Protein AF-A0A8X6FQ69-F1 (afdb_monomer_lite)

Sequence (176 aa):
MKDDTDVEAKILNVSFSVRKPDSRDPDDYYPPHYLQERVYLNRAILARLANVQVLPFDDNLCVREPCVNFEECLSVLKFGNASGFISSDTLLFRPIYPVNTFACRCPHGFTGMKHKYECDTEVNLCYSSPCGLNGTCMRKEGGYTCICREGFTGKPCTVKLRQFDFPRFYIVPYSN

pLDDT: mean 71.66, std 14.53, range [32.03, 90.88]

InterPro domains:
  IPR000742 EGF-like domain [PF00008] (126-155)
  IPR000742 EGF-like domain [PS00022] (146-157)
  IPR000742 EGF-like domain [PS01186] (146-157)
  IPR000742 EGF-like domain [PS50026] (122-158)
  IPR000742 EGF-like domain [SM00181] (61-120)
  IPR000742 EGF-like domain [SM00181] (125-158)
  IPR001881 EGF-like calcium-binding domain [SM00179] (122-158)

Organism: Trichonephila clavata (NCBI:txid2740835)

Radius of gyration: 26.99 Å; chains: 1; bounding box: 68×50×66 Å

Structure (mmCIF, N/CA/C/O backbone):
data_AF-A0A8X6FQ69-F1
#
_entry.id   AF-A0A8X6FQ69-F1
#
loop_
_atom_site.group_PDB
_atom_site.id
_atom_site.type_symbol
_atom_site.label_atom_id
_atom_site.label_alt_id
_atom_site.label_comp_id
_atom_site.label_asym_id
_atom_site.label_entity_id
_atom_site.label_seq_id
_atom_site.pdbx_PDB_ins_code
_atom_site.Cartn_x
_atom_site.Cartn_y
_atom_site.Cartn_z
_atom_site.occupancy
_atom_site.B_iso_or_equiv
_atom_site.auth_seq_id
_atom_site.auth_comp_id
_atom_site.auth_asym_id
_atom_site.auth_atom_id
_atom_site.pdbx_PDB_model_num
ATOM 1 N N . MET A 1 1 ? 23.455 -26.542 -20.005 1.00 35.62 1 MET A N 1
ATOM 2 C CA . MET A 1 1 ? 24.664 -26.649 -20.845 1.00 35.62 1 MET A CA 1
ATOM 3 C C . MET A 1 1 ? 24.254 -26.220 -22.240 1.00 35.62 1 MET A C 1
ATOM 5 O O . MET A 1 1 ? 23.269 -26.770 -22.722 1.00 35.62 1 MET A O 1
ATOM 9 N N . LYS A 1 2 ? 24.992 -25.249 -22.798 1.00 33.50 2 LYS A N 1
ATOM 10 C CA . LYS A 1 2 ? 24.713 -24.401 -23.974 1.00 33.50 2 LYS A CA 1
ATOM 11 C C . LYS A 1 2 ? 23.591 -23.373 -23.815 1.00 33.50 2 LYS A C 1
ATOM 13 O O . LYS A 1 2 ? 22.520 -23.720 -23.338 1.00 33.50 2 LYS A O 1
ATOM 18 N N . ASP A 1 3 ? 23.743 -22.135 -24.258 1.00 37.31 3 ASP A N 1
ATOM 19 C CA . ASP A 1 3 ? 24.923 -21.342 -24.640 1.00 37.31 3 ASP A CA 1
ATOM 20 C C . ASP A 1 3 ? 24.404 -19.914 -24.826 1.00 37.31 3 ASP A C 1
ATOM 22 O O . ASP A 1 3 ? 23.306 -19.748 -25.355 1.00 37.31 3 ASP A O 1
ATOM 26 N N . ASP A 1 4 ? 25.180 -18.938 -24.373 1.00 42.22 4 ASP A N 1
ATOM 27 C CA . ASP A 1 4 ? 25.348 -17.605 -24.948 1.00 42.22 4 ASP A CA 1
ATOM 28 C C . ASP A 1 4 ? 24.128 -16.874 -25.535 1.00 42.22 4 ASP A C 1
ATOM 30 O O . ASP A 1 4 ? 23.764 -17.043 -26.694 1.00 42.22 4 ASP A O 1
ATOM 34 N N . THR A 1 5 ? 23.636 -15.894 -24.778 1.00 40.16 5 THR A N 1
ATOM 35 C CA . THR A 1 5 ? 23.917 -14.494 -25.136 1.00 40.16 5 THR A CA 1
ATOM 36 C C . THR A 1 5 ? 23.956 -13.669 -23.860 1.00 40.16 5 THR A C 1
ATOM 38 O O . THR A 1 5 ? 22.920 -13.358 -23.271 1.00 40.16 5 THR A O 1
ATOM 41 N N . ASP A 1 6 ? 25.169 -13.323 -23.448 1.00 46.50 6 ASP A N 1
ATOM 42 C CA . ASP A 1 6 ? 25.424 -12.123 -22.670 1.00 46.50 6 ASP A CA 1
ATOM 43 C C . ASP A 1 6 ? 24.882 -10.932 -23.471 1.00 46.50 6 ASP A C 1
ATOM 45 O O . ASP A 1 6 ? 25.385 -10.583 -24.541 1.00 46.50 6 ASP A O 1
ATOM 49 N N . VAL A 1 7 ? 23.776 -10.368 -23.004 1.00 45.44 7 VAL A N 1
ATOM 50 C CA . VAL A 1 7 ? 23.397 -9.011 -23.361 1.00 45.44 7 VAL A CA 1
ATOM 51 C C . VAL A 1 7 ? 23.518 -8.263 -22.051 1.00 45.44 7 VAL A C 1
ATOM 53 O O . VAL A 1 7 ? 22.758 -8.543 -21.123 1.00 45.44 7 VAL A O 1
ATOM 56 N N . GLU A 1 8 ? 24.443 -7.307 -21.982 1.00 51.78 8 GLU A N 1
ATOM 57 C CA . GLU A 1 8 ? 24.481 -6.224 -20.994 1.00 51.78 8 GLU A CA 1
ATOM 58 C C . GLU A 1 8 ? 23.198 -5.370 -21.105 1.00 51.78 8 GLU A C 1
ATOM 60 O O . GLU A 1 8 ? 23.215 -4.167 -21.370 1.00 51.78 8 GLU A O 1
ATOM 65 N N . ALA A 1 9 ? 22.029 -5.992 -20.975 1.00 56.78 9 ALA A N 1
ATOM 66 C CA . ALA A 1 9 ? 20.753 -5.326 -21.015 1.00 56.78 9 ALA A CA 1
ATOM 67 C C . ALA A 1 9 ? 20.659 -4.521 -19.723 1.00 56.78 9 ALA A C 1
ATOM 69 O O . ALA A 1 9 ? 20.381 -5.046 -18.645 1.00 56.78 9 ALA A O 1
ATOM 70 N N . LYS A 1 10 ? 20.947 -3.224 -19.826 1.00 67.94 10 LYS A N 1
ATOM 71 C CA . LYS A 1 10 ? 20.813 -2.276 -18.726 1.00 67.94 10 LYS A CA 1
ATOM 72 C C . LYS A 1 10 ? 19.337 -2.204 -18.336 1.00 67.94 10 LYS A C 1
ATOM 74 O O . LYS A 1 10 ? 18.558 -1.491 -18.965 1.00 67.94 10 LYS A O 1
ATOM 79 N N . ILE A 1 11 ? 18.951 -2.975 -17.319 1.00 67.38 11 ILE A N 1
ATOM 80 C CA . ILE A 1 11 ? 17.586 -2.980 -16.791 1.00 67.38 11 ILE A CA 1
ATOM 81 C C . ILE A 1 11 ? 17.295 -1.581 -16.248 1.00 67.38 11 ILE A C 1
ATOM 83 O O . ILE A 1 11 ? 17.928 -1.119 -15.296 1.00 67.38 11 ILE A O 1
ATOM 87 N N . LEU A 1 12 ? 16.344 -0.894 -16.877 1.00 70.38 12 LEU A N 1
ATOM 88 C CA . LEU A 1 12 ? 15.900 0.428 -16.464 1.00 70.38 12 LEU A CA 1
ATOM 89 C C . LEU A 1 12 ? 14.613 0.291 -15.651 1.00 70.38 12 LEU A C 1
ATOM 91 O O . LEU A 1 12 ? 13.552 -0.008 -16.196 1.00 70.38 12 LEU A O 1
ATOM 95 N N . ASN A 1 13 ? 14.703 0.545 -14.348 1.00 69.19 13 ASN A N 1
ATOM 96 C CA . ASN A 1 13 ? 13.530 0.602 -13.485 1.00 69.19 13 ASN A CA 1
ATOM 97 C C . ASN A 1 13 ? 12.865 1.973 -13.618 1.00 69.19 13 ASN A C 1
ATOM 99 O O . ASN A 1 13 ? 13.473 2.997 -13.306 1.00 69.19 13 ASN A O 1
ATOM 103 N N . VAL A 1 14 ? 11.613 1.989 -14.069 1.00 70.75 14 VAL A N 1
ATOM 104 C CA . VAL A 1 14 ? 10.843 3.214 -14.306 1.00 70.75 14 VAL A CA 1
ATOM 105 C C . VAL A 1 14 ? 9.597 3.195 -13.427 1.00 70.75 14 VAL A C 1
ATOM 107 O O . VAL A 1 14 ? 8.890 2.194 -13.366 1.00 70.75 14 VAL A O 1
ATOM 110 N N . SER A 1 15 ? 9.323 4.312 -12.754 1.00 77.31 15 SER A N 1
ATOM 111 C CA . SER A 1 15 ? 8.065 4.558 -12.047 1.00 77.31 15 SER A CA 1
ATOM 112 C C . SER A 1 15 ? 7.323 5.676 -12.765 1.00 77.31 15 SER A C 1
ATOM 114 O O . SER A 1 15 ? 7.928 6.693 -13.105 1.00 77.31 15 SER A O 1
ATOM 116 N N . PHE A 1 16 ? 6.030 5.493 -13.015 1.00 78.69 16 PHE A N 1
ATOM 117 C CA . PHE A 1 16 ? 5.195 6.517 -13.626 1.00 78.69 16 PHE A CA 1
ATOM 118 C C . PHE A 1 16 ? 3.787 6.479 -13.031 1.00 78.69 16 PHE A C 1
ATOM 120 O O . PHE A 1 16 ? 3.267 5.426 -12.663 1.00 78.69 16 PHE A O 1
ATOM 127 N N . SER A 1 17 ? 3.173 7.653 -12.946 1.00 84.44 17 SER A N 1
ATOM 128 C CA . SER A 1 17 ? 1.781 7.854 -12.563 1.00 84.44 17 SER A CA 1
ATOM 129 C C . SER A 1 17 ? 1.072 8.598 -13.689 1.00 84.44 17 SER A C 1
ATOM 131 O O . SER A 1 17 ? 1.674 9.401 -14.402 1.00 84.44 17 SER A O 1
ATOM 133 N N . VAL A 1 18 ? -0.213 8.310 -13.887 1.00 90.06 18 VAL A N 1
ATOM 134 C CA . VAL A 1 18 ? -1.010 8.931 -14.951 1.00 90.06 18 VAL A CA 1
ATOM 135 C C . VAL A 1 18 ? -2.248 9.537 -14.322 1.00 90.06 18 VAL A C 1
ATOM 137 O O . VAL A 1 18 ? -3.026 8.829 -13.684 1.00 90.06 18 VAL A O 1
ATOM 140 N N . ARG A 1 19 ? -2.416 10.850 -14.478 1.00 90.56 19 ARG A N 1
ATOM 141 C CA . ARG A 1 19 ? -3.608 11.557 -14.007 1.00 90.56 19 ARG A CA 1
ATOM 142 C C . ARG A 1 19 ? -4.799 11.201 -14.889 1.00 90.56 19 ARG A C 1
ATOM 144 O O . ARG A 1 19 ? -4.647 11.094 -16.108 1.00 90.56 19 ARG A O 1
ATOM 151 N N . LYS A 1 20 ? -5.981 11.045 -14.297 1.00 90.88 20 LYS A N 1
ATOM 152 C CA . LYS A 1 20 ? -7.202 10.821 -15.072 1.00 90.88 20 LYS A CA 1
ATOM 153 C C . LYS A 1 20 ? -7.560 12.102 -15.836 1.00 90.88 20 LYS A C 1
ATOM 155 O O . LYS A 1 20 ? -7.673 13.155 -15.211 1.00 90.88 20 LYS A O 1
ATOM 160 N N . PRO A 1 21 ? -7.725 12.044 -17.169 1.00 86.56 21 PRO A N 1
ATOM 161 C CA . PRO A 1 21 ? -7.950 13.241 -17.979 1.00 86.56 21 PRO A CA 1
ATOM 162 C C . PRO A 1 21 ? -9.292 13.920 -17.674 1.00 86.56 21 PRO A C 1
ATOM 164 O O . PRO A 1 21 ? -9.383 15.139 -17.765 1.00 86.56 21 PRO A O 1
ATOM 167 N N . ASP A 1 22 ? -10.299 13.146 -17.262 1.00 88.00 22 ASP A N 1
ATOM 168 C CA . ASP A 1 22 ? -11.671 13.628 -17.054 1.00 88.00 22 ASP A CA 1
ATOM 169 C C . ASP A 1 22 ? -11.977 14.038 -15.602 1.00 88.00 22 ASP A C 1
ATOM 171 O O . ASP A 1 22 ? -13.115 14.393 -15.281 1.00 88.00 22 ASP A O 1
ATOM 175 N N . SER A 1 23 ? -10.990 13.981 -14.701 1.00 87.38 23 SER A N 1
ATOM 176 C CA . SER A 1 23 ? -11.216 14.310 -13.294 1.00 87.38 23 SER A CA 1
ATOM 177 C C . SER A 1 23 ? -11.076 15.803 -13.025 1.00 87.38 23 SER A C 1
ATOM 179 O O . SER A 1 23 ? -10.160 16.466 -13.512 1.00 87.38 23 SER A O 1
ATOM 181 N N . ARG A 1 24 ? -11.995 16.339 -12.213 1.00 86.94 24 ARG A N 1
ATOM 182 C CA . ARG A 1 24 ? -11.921 17.719 -11.702 1.00 86.94 24 ARG A CA 1
ATOM 183 C C . ARG A 1 24 ? -10.951 17.850 -10.528 1.00 86.94 24 ARG A C 1
ATOM 185 O O . ARG A 1 24 ? -10.611 18.970 -10.159 1.00 86.94 24 ARG A O 1
ATOM 192 N N . ASP A 1 25 ? -10.548 16.726 -9.945 1.00 88.94 25 ASP A N 1
ATOM 193 C CA . ASP A 1 25 ? -9.584 16.669 -8.858 1.00 88.94 25 ASP A CA 1
ATOM 194 C C . ASP A 1 25 ? -8.155 16.582 -9.439 1.00 88.94 25 ASP A C 1
ATOM 196 O O . ASP A 1 25 ? -7.850 15.641 -10.182 1.00 88.94 25 ASP A O 1
ATOM 200 N N . PRO A 1 26 ? -7.273 17.561 -9.153 1.00 81.62 26 PRO A N 1
ATOM 201 C CA . PRO A 1 26 ? -5.894 17.553 -9.637 1.00 81.62 26 PRO A CA 1
ATOM 202 C C . PRO A 1 26 ? -5.061 16.374 -9.110 1.00 81.62 26 PRO A C 1
ATOM 204 O O . PRO A 1 26 ? -4.049 16.048 -9.740 1.00 81.62 26 PRO A O 1
ATOM 207 N N . ASP A 1 27 ? -5.501 15.725 -8.027 1.00 85.38 27 ASP A N 1
ATOM 208 C CA . ASP A 1 27 ? -4.826 14.597 -7.383 1.00 85.38 27 ASP A CA 1
ATOM 209 C C . ASP A 1 27 ? -5.430 13.224 -7.745 1.00 85.38 27 ASP A C 1
ATOM 211 O O . ASP A 1 27 ? -5.064 12.198 -7.168 1.00 85.38 27 ASP A O 1
ATOM 215 N N . ASP A 1 28 ? -6.324 13.160 -8.737 1.00 90.06 28 ASP A N 1
ATOM 216 C CA . ASP A 1 28 ? -6.943 11.903 -9.167 1.00 90.06 28 ASP A CA 1
ATOM 217 C C . ASP A 1 28 ? -6.108 11.177 -10.239 1.00 90.06 28 ASP A C 1
ATOM 219 O O . ASP A 1 28 ? -6.140 11.486 -11.437 1.00 90.06 28 ASP A O 1
ATOM 223 N N . TYR A 1 29 ? -5.350 10.171 -9.800 1.00 89.50 29 TYR A N 1
ATOM 224 C CA . TYR A 1 29 ? -4.491 9.334 -10.641 1.00 89.50 29 TYR A CA 1
ATOM 225 C C . TYR A 1 29 ? -5.078 7.933 -10.861 1.00 89.50 29 TYR A C 1
ATOM 227 O O . TYR A 1 29 ? -5.834 7.397 -10.047 1.00 89.50 29 TYR A O 1
ATOM 235 N N . TYR A 1 30 ? -4.717 7.302 -11.982 1.00 86.25 30 TYR A N 1
ATOM 236 C CA . TYR A 1 30 ? -4.986 5.881 -12.183 1.00 86.25 30 TYR A CA 1
ATOM 237 C C . TYR A 1 30 ? -4.204 5.042 -11.170 1.00 86.25 30 TYR A C 1
ATOM 239 O O . TYR A 1 30 ? -3.037 5.339 -10.893 1.00 86.25 30 TYR A O 1
ATOM 247 N N . PRO A 1 31 ? -4.815 3.972 -10.639 1.00 80.94 31 PRO A N 1
ATOM 248 C CA . PRO A 1 31 ? -4.130 3.120 -9.691 1.00 80.94 31 PRO A CA 1
ATOM 249 C C . PRO A 1 31 ? -3.002 2.325 -10.382 1.00 80.94 31 PRO A C 1
ATOM 251 O O . PRO A 1 31 ? -3.109 2.020 -11.575 1.00 80.94 31 PRO A O 1
ATOM 254 N N . PRO A 1 32 ? -1.941 1.936 -9.649 1.00 77.75 32 PRO A N 1
ATOM 255 C CA . PRO A 1 32 ? -0.779 1.256 -10.228 1.00 77.75 32 PRO A CA 1
ATOM 256 C C . PRO A 1 32 ? -1.115 -0.021 -11.012 1.00 77.75 32 PRO A C 1
ATOM 258 O O . PRO A 1 32 ? -0.590 -0.204 -12.108 1.00 77.75 32 PRO A O 1
ATOM 261 N N . HIS A 1 33 ? -2.040 -0.851 -10.512 1.00 72.38 33 HIS A N 1
ATOM 262 C CA . HIS A 1 33 ? -2.455 -2.100 -11.170 1.00 72.38 33 HIS A CA 1
ATOM 263 C C . HIS A 1 33 ? -3.039 -1.857 -12.569 1.00 72.38 33 HIS A C 1
ATOM 265 O O . HIS A 1 33 ? -2.683 -2.534 -13.529 1.00 72.38 33 HIS A O 1
ATOM 271 N N . TYR A 1 34 ? -3.871 -0.822 -12.713 1.00 82.62 34 TYR A N 1
ATOM 272 C CA . TYR A 1 34 ? -4.477 -0.464 -13.993 1.00 82.62 34 TYR A CA 1
ATOM 273 C C . TYR A 1 34 ? -3.410 -0.065 -15.019 1.00 82.62 34 TYR A C 1
ATOM 275 O O . TYR A 1 34 ? -3.476 -0.436 -16.190 1.00 82.62 34 TYR A O 1
ATOM 283 N N . LEU A 1 35 ? -2.398 0.688 -14.583 1.00 85.69 35 LEU A N 1
ATOM 284 C CA . LEU A 1 35 ? -1.303 1.120 -15.448 1.00 85.69 35 LEU A CA 1
ATOM 285 C C . LEU A 1 35 ? -0.378 -0.039 -15.834 1.00 85.69 35 LEU A C 1
ATOM 287 O O . LEU A 1 35 ? 0.031 -0.119 -16.993 1.00 85.69 35 LEU A O 1
ATOM 291 N N . GLN A 1 36 ? -0.101 -0.956 -14.905 1.00 79.88 36 GLN A N 1
ATOM 292 C CA . GLN A 1 36 ? 0.666 -2.177 -15.170 1.00 79.88 36 GLN A CA 1
ATOM 293 C C . GLN A 1 36 ? -0.013 -3.043 -16.236 1.00 79.88 36 GLN A C 1
ATOM 295 O O . GLN A 1 36 ? 0.630 -3.407 -17.223 1.00 79.88 36 GLN A O 1
ATOM 300 N N . GLU A 1 37 ? -1.320 -3.294 -16.110 1.00 78.00 37 GLU A N 1
ATOM 301 C CA . GLU A 1 37 ? -2.094 -4.041 -17.109 1.00 78.00 37 GLU A CA 1
ATOM 302 C C . GLU A 1 37 ? -2.034 -3.375 -18.486 1.00 78.00 37 GLU A C 1
ATOM 304 O O . GLU A 1 37 ? -1.749 -4.026 -19.495 1.00 78.00 37 GLU A O 1
ATOM 309 N N . ARG A 1 38 ? -2.246 -2.054 -18.543 1.00 83.75 38 ARG A N 1
ATOM 310 C CA . ARG A 1 38 ? -2.188 -1.292 -19.798 1.00 83.75 38 ARG A CA 1
ATOM 311 C C . ARG A 1 38 ? -0.808 -1.365 -20.451 1.00 83.75 38 ARG A C 1
ATOM 313 O O . ARG A 1 38 ? -0.740 -1.524 -21.671 1.00 83.75 38 ARG A O 1
ATOM 320 N N . VAL A 1 39 ? 0.275 -1.279 -19.681 1.00 84.94 39 VAL A N 1
ATOM 321 C CA . VAL A 1 39 ? 1.643 -1.413 -20.208 1.00 84.94 39 VAL A CA 1
ATOM 322 C C . VAL A 1 39 ? 1.918 -2.836 -20.680 1.00 84.94 39 VAL A C 1
ATOM 324 O O . VAL A 1 39 ? 2.444 -3.020 -21.778 1.00 84.94 39 VAL A O 1
ATOM 327 N N . TYR A 1 40 ? 1.510 -3.847 -19.912 1.00 78.50 40 TYR A N 1
ATOM 328 C CA . TYR A 1 40 ? 1.727 -5.246 -20.273 1.00 78.50 40 TYR A CA 1
ATOM 329 C C . TYR A 1 40 ? 0.982 -5.645 -21.550 1.00 78.50 40 TYR A C 1
ATOM 331 O O . TYR A 1 40 ? 1.557 -6.300 -22.422 1.00 78.50 40 TYR A O 1
ATOM 339 N N . LEU A 1 41 ? -0.282 -5.227 -21.684 1.00 81.31 41 LEU A N 1
ATOM 340 C CA . LEU A 1 41 ? -1.113 -5.500 -22.860 1.00 81.31 41 LEU A CA 1
ATOM 341 C C . LEU A 1 41 ? -0.546 -4.849 -24.126 1.00 81.31 41 LEU A C 1
ATOM 343 O O . LEU A 1 41 ? -0.636 -5.420 -25.209 1.00 81.31 41 LEU A O 1
ATOM 347 N N . ASN A 1 42 ? 0.086 -3.680 -23.992 1.00 85.44 42 ASN A N 1
ATOM 348 C CA . ASN A 1 42 ? 0.673 -2.943 -25.111 1.00 85.44 42 ASN A CA 1
ATOM 349 C C . ASN A 1 42 ? 2.182 -3.189 -25.285 1.00 85.44 42 ASN A C 1
ATOM 351 O O . ASN A 1 42 ? 2.827 -2.499 -26.078 1.00 85.44 42 ASN A O 1
ATOM 355 N N . ARG A 1 43 ? 2.765 -4.185 -24.602 1.00 82.56 43 ARG A N 1
ATOM 356 C CA . ARG A 1 43 ? 4.221 -4.418 -24.598 1.00 82.56 43 ARG A CA 1
ATOM 357 C C . ARG A 1 43 ? 4.839 -4.595 -25.984 1.00 82.56 43 ARG A C 1
ATOM 359 O O . ARG A 1 43 ? 5.955 -4.148 -26.209 1.00 82.56 43 ARG A O 1
ATOM 366 N N . ALA A 1 44 ? 4.114 -5.207 -26.922 1.00 80.25 44 ALA A N 1
ATOM 367 C CA . ALA A 1 44 ? 4.591 -5.399 -28.293 1.00 80.25 44 ALA A CA 1
ATOM 368 C C . ALA A 1 44 ? 4.696 -4.069 -29.058 1.00 80.25 44 ALA A C 1
ATOM 370 O O . ALA A 1 44 ? 5.634 -3.855 -29.824 1.00 80.25 44 ALA A O 1
ATOM 371 N N . ILE A 1 45 ? 3.753 -3.153 -28.819 1.00 88.81 45 ILE A N 1
ATOM 372 C CA . ILE A 1 45 ? 3.757 -1.810 -29.407 1.00 88.81 45 ILE A CA 1
ATOM 373 C C . ILE A 1 45 ? 4.889 -0.987 -28.790 1.00 88.81 45 ILE A C 1
ATOM 375 O O . ILE A 1 45 ? 5.654 -0.356 -29.515 1.00 88.81 45 ILE A O 1
ATOM 379 N N . LEU A 1 46 ? 5.040 -1.042 -27.465 1.00 84.50 46 LEU A N 1
ATOM 380 C CA . LEU A 1 46 ? 6.110 -0.347 -26.746 1.00 84.50 46 LEU A CA 1
ATOM 381 C C . LEU A 1 46 ? 7.499 -0.830 -27.179 1.00 84.50 46 LEU A C 1
ATOM 383 O O . LEU A 1 46 ? 8.377 -0.006 -27.429 1.00 84.50 46 LEU A O 1
ATOM 387 N N . ALA A 1 47 ? 7.670 -2.141 -27.367 1.00 84.12 47 ALA A N 1
ATOM 388 C CA . ALA A 1 47 ? 8.910 -2.707 -27.884 1.00 84.12 47 ALA A CA 1
ATOM 389 C C . ALA A 1 47 ? 9.247 -2.201 -29.285 1.00 84.12 47 ALA A C 1
ATOM 391 O O . ALA A 1 47 ? 10.398 -1.877 -29.567 1.00 84.12 47 ALA A O 1
ATOM 392 N N . ARG A 1 48 ? 8.231 -2.047 -30.137 1.00 89.06 48 ARG A N 1
ATOM 393 C CA . ARG A 1 48 ? 8.402 -1.521 -31.491 1.00 89.06 48 ARG A CA 1
ATOM 394 C C . ARG A 1 48 ? 8.715 -0.022 -31.524 1.00 89.06 48 ARG A C 1
ATOM 396 O O . ARG A 1 48 ? 9.484 0.401 -32.378 1.00 89.06 48 ARG A O 1
ATOM 403 N N . LEU A 1 49 ? 8.096 0.778 -30.656 1.00 89.69 49 LEU A N 1
ATOM 404 C CA . LEU A 1 49 ? 8.209 2.242 -30.697 1.00 89.69 49 LEU A CA 1
ATOM 405 C C . LEU A 1 49 ? 9.427 2.784 -29.948 1.00 89.69 49 LEU A C 1
ATOM 407 O O . LEU A 1 49 ? 10.000 3.781 -30.374 1.00 89.69 49 LEU A O 1
ATOM 411 N N . ALA A 1 50 ? 9.804 2.155 -28.836 1.00 81.69 50 ALA A N 1
ATOM 412 C CA . ALA A 1 50 ? 10.851 2.657 -27.949 1.00 81.69 50 ALA A CA 1
ATOM 413 C C . ALA A 1 50 ? 12.094 1.755 -27.898 1.00 81.69 50 ALA A C 1
ATOM 415 O O . ALA A 1 50 ? 13.027 2.066 -27.166 1.00 81.69 50 ALA A O 1
ATOM 416 N N . ASN A 1 51 ? 12.124 0.661 -28.671 1.00 84.19 51 ASN A N 1
ATOM 417 C CA . ASN A 1 51 ? 13.216 -0.318 -28.674 1.00 84.19 51 ASN A CA 1
ATOM 418 C C . ASN A 1 51 ? 13.542 -0.850 -27.261 1.00 84.19 51 ASN A C 1
ATOM 420 O O . ASN A 1 51 ? 14.703 -1.004 -26.888 1.00 84.19 51 ASN A O 1
ATOM 424 N N . VAL A 1 52 ? 12.501 -1.091 -26.455 1.00 80.00 52 VAL A N 1
ATOM 425 C CA . VAL A 1 52 ? 12.601 -1.601 -25.078 1.00 80.00 52 VAL A CA 1
ATOM 426 C C . VAL A 1 52 ? 11.880 -2.934 -24.937 1.00 80.00 52 VAL A C 1
ATOM 428 O O . VAL A 1 52 ? 10.783 -3.117 -25.452 1.00 80.00 52 VAL A O 1
ATOM 431 N N . GLN A 1 53 ? 12.443 -3.865 -24.177 1.00 82.38 53 GLN A N 1
ATOM 432 C CA . GLN A 1 53 ? 11.725 -5.079 -23.804 1.00 82.38 53 GLN A CA 1
ATOM 433 C C . GLN A 1 53 ? 11.025 -4.863 -22.462 1.00 82.38 53 GLN A C 1
ATOM 435 O O . GLN A 1 53 ? 11.674 -4.669 -21.438 1.00 82.38 53 GLN A O 1
ATOM 440 N N . VAL A 1 54 ? 9.691 -4.914 -22.459 1.00 76.88 54 VAL A N 1
ATOM 441 C CA . VAL A 1 54 ? 8.924 -4.944 -21.207 1.00 76.88 54 VAL A CA 1
ATOM 442 C C . VAL A 1 54 ? 9.011 -6.360 -20.648 1.00 76.88 54 VAL A C 1
ATOM 444 O O . VAL A 1 54 ? 8.439 -7.296 -21.213 1.00 76.88 54 VAL A O 1
ATOM 447 N N . LEU A 1 55 ? 9.762 -6.513 -19.563 1.00 75.19 55 LEU A N 1
ATOM 448 C CA . LEU A 1 55 ? 9.836 -7.761 -18.814 1.00 75.19 55 LEU A CA 1
ATOM 449 C C . LEU A 1 55 ? 8.500 -8.018 -18.095 1.00 75.19 55 LEU A C 1
ATOM 451 O O . LEU A 1 55 ? 7.786 -7.061 -17.779 1.00 75.19 55 LEU A O 1
ATOM 455 N N . PRO A 1 56 ? 8.123 -9.287 -17.863 1.00 64.12 56 PRO A N 1
ATOM 456 C CA . PRO A 1 56 ? 6.961 -9.596 -17.042 1.00 64.12 56 PRO A CA 1
ATOM 457 C C . PRO A 1 56 ? 7.109 -8.938 -15.668 1.00 64.12 56 PRO A C 1
ATOM 459 O O . PRO A 1 56 ? 8.186 -8.967 -15.071 1.00 64.12 56 PRO A O 1
ATOM 462 N N . PHE A 1 57 ? 6.024 -8.333 -15.190 1.00 64.12 57 PHE A N 1
ATOM 463 C CA . PHE A 1 57 ? 5.938 -7.871 -13.813 1.00 64.12 57 PHE A CA 1
ATOM 464 C C . PHE A 1 57 ? 6.032 -9.118 -12.932 1.00 64.12 57 PHE A C 1
ATOM 466 O O . PHE A 1 57 ? 5.187 -10.009 -13.021 1.00 64.12 57 PHE A O 1
ATOM 473 N N . ASP A 1 58 ? 7.125 -9.255 -12.183 1.00 59.16 58 ASP A N 1
ATOM 474 C CA . ASP A 1 58 ? 7.319 -10.393 -11.288 1.00 59.16 58 ASP A CA 1
ATOM 475 C C . ASP A 1 58 ? 6.437 -10.187 -10.046 1.00 59.16 58 ASP A C 1
ATOM 477 O O . ASP A 1 58 ? 6.883 -9.724 -8.997 1.00 59.16 58 ASP A O 1
ATOM 481 N N . ASP A 1 59 ? 5.141 -10.455 -10.213 1.00 54.41 59 ASP A N 1
ATOM 482 C CA . ASP A 1 59 ? 4.102 -10.316 -9.185 1.00 54.41 59 ASP A CA 1
ATOM 483 C C . ASP A 1 59 ? 4.033 -11.542 -8.251 1.00 54.41 59 ASP A C 1
ATOM 485 O O . ASP A 1 59 ? 3.172 -11.639 -7.376 1.00 54.41 59 ASP A O 1
ATOM 489 N N . ASN A 1 60 ? 4.961 -12.493 -8.384 1.00 56.47 60 ASN A N 1
ATOM 490 C CA . ASN A 1 60 ? 4.876 -13.801 -7.730 1.00 56.47 60 ASN A CA 1
ATOM 491 C C . ASN A 1 60 ? 5.390 -13.846 -6.283 1.00 56.47 60 ASN A C 1
ATOM 493 O O . ASN A 1 60 ? 5.637 -14.931 -5.751 1.00 56.47 60 ASN A O 1
ATOM 497 N N . LEU A 1 61 ? 5.520 -12.704 -5.610 1.00 60.00 61 LEU A N 1
ATOM 498 C CA . LEU A 1 61 ? 5.952 -12.689 -4.212 1.00 60.00 61 LEU A CA 1
ATOM 499 C C . LEU A 1 61 ? 4.851 -13.219 -3.270 1.00 60.00 61 LEU A C 1
ATOM 501 O O . LEU A 1 61 ? 5.102 -14.085 -2.435 1.00 60.00 61 LEU A O 1
ATOM 505 N N . CYS A 1 62 ? 3.596 -12.816 -3.494 1.00 62.94 62 CYS A N 1
ATOM 506 C CA . CYS A 1 62 ? 2.439 -13.252 -2.698 1.00 62.94 62 CYS A CA 1
ATOM 507 C C . CYS A 1 62 ? 2.004 -14.712 -2.934 1.00 62.94 62 CYS A C 1
ATOM 509 O O . CYS A 1 62 ? 1.150 -15.223 -2.215 1.00 62.94 62 CYS A O 1
ATOM 511 N N . VAL A 1 63 ? 2.580 -15.398 -3.928 1.00 58.50 63 VAL A N 1
ATOM 512 C CA . VAL A 1 63 ? 2.311 -16.822 -4.211 1.00 58.50 63 VAL A CA 1
ATOM 513 C C . VAL A 1 63 ? 3.163 -17.737 -3.318 1.00 58.50 63 VAL A C 1
ATOM 515 O O . VAL A 1 63 ? 2.819 -18.901 -3.124 1.00 58.50 63 VAL A O 1
ATOM 518 N N . ARG A 1 64 ? 4.272 -17.226 -2.759 1.00 56.84 64 ARG A N 1
ATOM 519 C CA . ARG A 1 64 ? 5.214 -18.006 -1.937 1.00 56.84 64 ARG A CA 1
ATOM 520 C C . ARG A 1 64 ? 5.160 -17.690 -0.441 1.00 56.84 64 ARG A C 1
ATOM 522 O O . ARG A 1 64 ? 5.463 -18.580 0.346 1.00 56.84 64 ARG A O 1
ATOM 529 N N . GLU A 1 65 ? 4.768 -16.479 -0.044 1.00 61.16 65 GLU A N 1
ATOM 530 C CA . GLU A 1 65 ? 4.796 -16.020 1.356 1.00 61.16 65 GLU A CA 1
ATOM 531 C C . GLU A 1 65 ? 3.406 -15.524 1.802 1.00 61.16 65 GLU A C 1
ATOM 533 O O . GLU A 1 65 ? 3.144 -14.319 1.825 1.00 61.16 65 GLU A O 1
ATOM 538 N N . PRO A 1 66 ? 2.466 -16.440 2.102 1.00 66.50 66 PRO A N 1
ATOM 539 C CA . PRO A 1 66 ? 1.119 -16.060 2.502 1.00 66.50 66 PRO A CA 1
ATOM 540 C C . PRO A 1 66 ? 1.120 -15.441 3.905 1.00 66.50 66 PRO A C 1
ATOM 542 O O . PRO A 1 66 ? 1.760 -15.949 4.826 1.00 66.50 66 PRO A O 1
ATOM 545 N N . CYS A 1 67 ? 0.352 -14.365 4.075 1.00 69.50 67 CYS A N 1
ATOM 546 C CA . CYS A 1 67 ? 0.011 -13.828 5.389 1.00 69.50 67 CYS A CA 1
ATOM 547 C C . CYS A 1 67 ? -0.756 -14.900 6.183 1.00 69.50 67 CYS A C 1
ATOM 549 O O . CYS A 1 67 ? -1.698 -15.511 5.666 1.00 69.50 67 CYS A O 1
ATOM 551 N N . VAL A 1 68 ? -0.354 -15.157 7.426 1.00 66.81 68 VAL A N 1
ATOM 552 C CA . VAL A 1 68 ? -0.985 -16.187 8.262 1.00 66.81 68 VAL A CA 1
ATOM 553 C C . VAL A 1 68 ? -2.219 -15.573 8.941 1.00 66.81 68 VAL A C 1
ATOM 555 O O . VAL A 1 68 ? -2.113 -14.505 9.533 1.00 66.81 68 VAL A O 1
ATOM 558 N N . ASN A 1 69 ? -3.373 -16.259 8.884 1.00 59.25 69 ASN A N 1
ATOM 559 C CA . ASN A 1 69 ? -4.676 -15.872 9.476 1.00 59.25 69 ASN A CA 1
ATOM 560 C C . ASN A 1 69 ? -5.527 -14.818 8.721 1.00 59.25 69 ASN A C 1
ATOM 562 O O . ASN A 1 69 ? -6.026 -13.874 9.322 1.00 59.25 69 ASN A O 1
ATOM 566 N N . PHE A 1 70 ? -5.819 -15.086 7.439 1.00 61.09 70 PHE A N 1
ATOM 567 C CA . PHE A 1 70 ? -6.836 -14.404 6.605 1.00 61.09 70 PHE A CA 1
ATOM 568 C C . PHE A 1 70 ? -6.531 -12.966 6.168 1.00 61.09 70 PHE A C 1
ATOM 570 O O . PHE A 1 70 ? -7.342 -12.063 6.379 1.00 61.09 70 PHE A O 1
ATOM 577 N N . GLU A 1 71 ? -5.429 -12.761 5.443 1.00 64.56 71 GLU A N 1
ATOM 578 C CA . GLU A 1 71 ? -5.138 -11.446 4.865 1.00 64.56 71 GLU A CA 1
ATOM 579 C C . GLU A 1 71 ? -4.735 -11.442 3.407 1.00 64.56 71 GLU A C 1
ATOM 581 O O . GLU A 1 71 ? -4.101 -12.351 2.875 1.00 64.56 71 GLU A O 1
ATOM 586 N N . GLU A 1 72 ? -5.106 -10.327 2.792 1.00 68.50 72 GLU A N 1
ATOM 587 C CA . GLU A 1 72 ? -4.726 -9.920 1.457 1.00 68.50 72 GLU A CA 1
ATOM 588 C C . GLU A 1 72 ? -3.248 -9.527 1.445 1.00 68.50 72 GLU A C 1
ATOM 590 O O . GLU A 1 72 ? -2.841 -8.523 2.038 1.00 68.50 72 GLU A O 1
ATOM 595 N N . CYS A 1 73 ? -2.442 -10.345 0.771 1.00 69.81 73 CYS A N 1
ATOM 596 C CA . CYS A 1 73 ? -1.055 -10.024 0.480 1.00 69.81 73 CYS A CA 1
ATOM 597 C C . CYS A 1 73 ? -0.996 -8.989 -0.643 1.00 69.81 73 CYS A C 1
ATOM 599 O O . CYS A 1 73 ? -1.580 -9.176 -1.711 1.00 69.81 73 CYS A O 1
ATOM 601 N N . LEU A 1 74 ? -0.266 -7.905 -0.401 1.00 70.12 74 LEU A N 1
ATOM 602 C CA . LEU A 1 74 ? -0.040 -6.846 -1.374 1.00 70.12 74 LEU A CA 1
ATOM 603 C C . LEU A 1 74 ? 1.425 -6.870 -1.801 1.00 70.12 74 LEU A C 1
ATOM 605 O O . LEU A 1 74 ? 2.319 -6.697 -0.966 1.00 70.12 74 LEU A O 1
ATOM 609 N N . SER A 1 75 ? 1.683 -7.030 -3.098 1.00 67.56 75 SER A N 1
ATOM 610 C CA . SER A 1 75 ? 2.997 -6.738 -3.666 1.00 67.56 75 SER A CA 1
ATOM 611 C C . SER A 1 75 ? 3.240 -5.228 -3.576 1.00 67.56 75 SER A C 1
ATOM 613 O O . SER A 1 75 ? 2.429 -4.409 -4.008 1.00 67.56 75 SER A O 1
ATOM 615 N N . VAL A 1 76 ? 4.346 -4.830 -2.949 1.00 64.06 76 VAL A N 1
ATOM 616 C CA . VAL A 1 76 ? 4.701 -3.422 -2.752 1.00 64.06 76 VAL A CA 1
ATOM 617 C C . VAL A 1 76 ? 6.122 -3.151 -3.226 1.00 64.06 76 VAL A C 1
ATOM 619 O O . VAL A 1 76 ? 7.082 -3.834 -2.868 1.00 64.06 76 VAL A O 1
ATOM 622 N N . LEU A 1 77 ? 6.273 -2.087 -4.007 1.00 61.22 77 LEU A N 1
ATOM 623 C CA . LEU A 1 77 ? 7.574 -1.569 -4.400 1.00 61.22 77 LEU A CA 1
ATOM 624 C C . LEU A 1 77 ? 8.076 -0.641 -3.291 1.00 61.22 77 LEU A C 1
ATOM 626 O O . LEU A 1 77 ? 7.533 0.447 -3.094 1.00 61.22 77 LEU A O 1
ATOM 630 N N . LYS A 1 78 ? 9.095 -1.061 -2.536 1.00 60.94 78 LYS A N 1
ATOM 631 C CA . LYS A 1 78 ? 9.752 -0.188 -1.557 1.00 60.94 78 LYS A CA 1
ATOM 632 C C . LYS A 1 78 ? 11.030 0.370 -2.142 1.00 60.94 78 LYS A C 1
ATOM 634 O O . LYS A 1 78 ? 11.822 -0.333 -2.748 1.00 60.94 78 LYS A O 1
ATOM 639 N N . PHE A 1 79 ? 11.259 1.647 -1.910 1.00 63.25 79 PHE A N 1
ATOM 640 C CA . PHE A 1 79 ? 12.491 2.305 -2.299 1.00 63.25 79 PHE A CA 1
ATOM 641 C C . PHE A 1 79 ? 13.466 2.244 -1.126 1.00 63.25 79 PHE A C 1
ATOM 643 O O . PHE A 1 79 ? 13.199 2.810 -0.064 1.00 63.25 79 PHE A O 1
ATOM 650 N N . GLY A 1 80 ? 14.571 1.516 -1.293 1.00 58.88 80 GLY A N 1
ATOM 651 C CA . GLY A 1 80 ? 15.615 1.435 -0.276 1.00 58.88 80 GLY A CA 1
ATOM 652 C C . GLY A 1 80 ? 16.224 2.811 0.004 1.00 58.88 80 GLY A C 1
ATOM 653 O O . GLY A 1 80 ? 16.300 3.665 -0.884 1.00 58.88 80 GLY A O 1
ATOM 654 N N . ASN A 1 81 ? 16.679 3.040 1.239 1.00 60.44 81 ASN A N 1
ATOM 655 C CA . ASN A 1 81 ? 17.468 4.227 1.555 1.00 60.44 81 ASN A CA 1
ATOM 656 C C . ASN A 1 81 ? 18.906 4.004 1.077 1.00 60.44 81 ASN A C 1
ATOM 658 O O . ASN A 1 81 ? 19.783 3.641 1.855 1.00 60.44 81 ASN A O 1
ATOM 662 N N . ALA A 1 82 ? 19.126 4.151 -0.227 1.00 56.25 82 ALA A N 1
ATOM 663 C CA . ALA A 1 82 ? 20.469 4.208 -0.765 1.00 56.25 82 ALA A CA 1
ATOM 664 C C . ALA A 1 82 ? 21.116 5.507 -0.276 1.00 56.25 82 ALA A C 1
ATOM 666 O O . ALA A 1 82 ? 20.742 6.609 -0.681 1.00 56.25 82 ALA A O 1
ATOM 667 N N . SER A 1 83 ? 22.039 5.369 0.664 1.00 65.88 83 SER A N 1
ATOM 668 C CA . SER A 1 83 ? 22.922 6.441 1.093 1.00 65.88 83 SER A CA 1
ATOM 669 C C . SER A 1 83 ? 23.893 6.826 -0.026 1.00 65.88 83 SER A C 1
ATOM 671 O O . SER A 1 83 ? 24.331 5.974 -0.798 1.00 65.88 83 SER A O 1
ATOM 673 N N . GLY A 1 84 ? 24.256 8.110 -0.047 1.00 64.75 84 GLY A N 1
ATOM 674 C CA . GLY A 1 84 ? 25.131 8.741 -1.032 1.00 64.75 84 GLY A CA 1
ATOM 675 C C . GLY A 1 84 ? 24.332 9.634 -1.976 1.00 64.75 84 GLY A C 1
ATOM 676 O O . GLY A 1 84 ? 23.687 9.151 -2.900 1.00 64.75 84 GLY A O 1
ATOM 677 N N . PHE A 1 85 ? 24.369 10.941 -1.729 1.00 61.09 85 PHE A N 1
ATOM 678 C CA . PHE A 1 85 ? 23.836 11.941 -2.649 1.00 61.09 85 PHE A CA 1
ATOM 679 C C . PHE A 1 85 ? 24.984 12.452 -3.511 1.00 61.09 85 PHE A C 1
ATOM 681 O O . PHE A 1 85 ? 26.060 12.741 -2.991 1.00 61.09 85 PHE A O 1
ATOM 688 N N . ILE A 1 86 ? 24.754 12.578 -4.813 1.00 69.69 86 ILE A N 1
ATOM 689 C CA . ILE A 1 86 ? 25.658 13.306 -5.702 1.00 69.69 86 ILE A CA 1
ATOM 690 C C . ILE A 1 86 ? 24.994 14.653 -5.953 1.00 69.69 86 ILE A C 1
ATOM 692 O O . ILE A 1 86 ? 23.904 14.704 -6.518 1.00 69.69 86 ILE A O 1
ATOM 696 N N . SER A 1 87 ? 25.614 15.736 -5.499 1.00 74.00 87 SER A N 1
ATOM 697 C CA . SER A 1 87 ? 25.083 17.090 -5.660 1.00 74.00 87 SER A CA 1
ATOM 698 C C . SER A 1 87 ? 26.036 17.9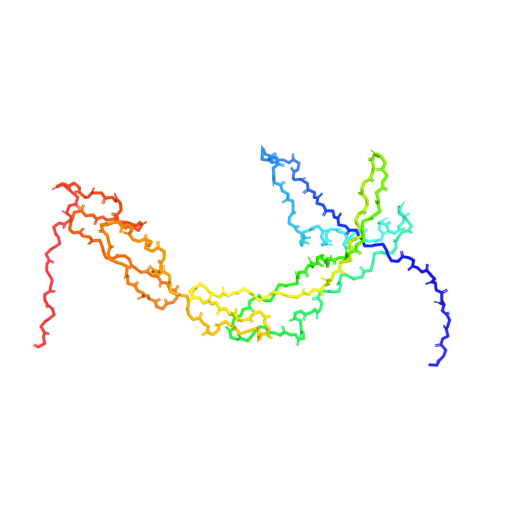75 -6.457 1.00 74.00 87 SER A C 1
ATOM 700 O O . SER A 1 87 ? 27.250 17.875 -6.309 1.00 74.00 87 SER A O 1
ATOM 702 N N . S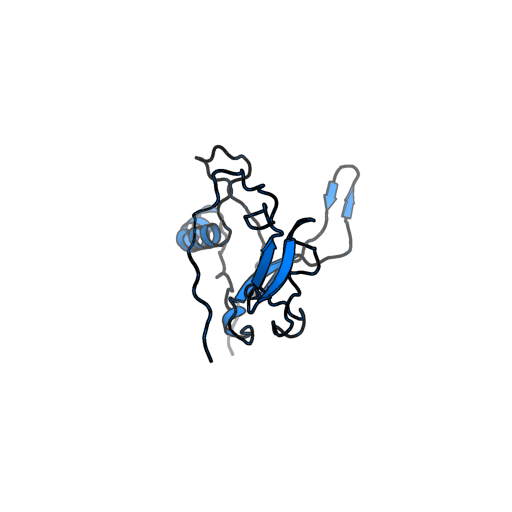ER A 1 88 ? 25.463 18.861 -7.262 1.00 83.25 88 SER A N 1
ATOM 703 C CA . SER A 1 88 ? 26.096 20.006 -7.920 1.00 83.25 88 SER A CA 1
ATOM 704 C C . SER A 1 88 ? 25.287 21.270 -7.585 1.00 83.25 88 SER A C 1
ATOM 706 O O . SER A 1 88 ? 24.226 21.164 -6.968 1.00 83.25 88 SER A O 1
ATOM 708 N N . ASP A 1 89 ? 25.739 22.452 -8.009 1.00 77.62 89 ASP A N 1
ATOM 709 C CA . ASP A 1 89 ? 25.139 23.755 -7.659 1.00 77.62 89 ASP A CA 1
ATOM 710 C C . ASP A 1 89 ? 23.647 23.874 -8.024 1.00 77.62 89 ASP A C 1
ATOM 712 O O . ASP A 1 89 ? 22.913 24.662 -7.430 1.00 77.62 89 ASP A O 1
ATOM 716 N N . THR A 1 90 ? 23.178 23.080 -8.989 1.00 78.75 90 THR A N 1
ATOM 717 C CA . THR A 1 90 ? 21.791 23.103 -9.482 1.00 78.75 90 THR A CA 1
ATOM 718 C C . THR A 1 90 ? 21.078 21.755 -9.426 1.00 78.75 90 THR A C 1
ATOM 720 O O . THR A 1 90 ? 19.892 21.685 -9.746 1.00 78.75 90 THR A O 1
ATOM 723 N N . LEU A 1 91 ? 21.763 20.674 -9.039 1.00 61.84 91 LEU A N 1
ATOM 724 C CA . LEU A 1 91 ? 21.228 19.317 -9.154 1.00 61.84 91 LEU A CA 1
ATOM 725 C C . LEU A 1 91 ? 21.577 18.473 -7.935 1.00 61.84 91 LEU A C 1
ATOM 727 O O . LEU A 1 91 ? 22.737 18.360 -7.559 1.00 61.84 91 LEU A O 1
ATOM 731 N N . LEU A 1 92 ? 20.569 17.813 -7.372 1.00 71.38 92 LEU A N 1
ATOM 732 C CA . LEU A 1 92 ? 20.727 16.809 -6.329 1.00 71.38 92 LEU A CA 1
ATOM 733 C C . LEU A 1 92 ? 20.248 15.463 -6.872 1.00 71.38 92 LEU A C 1
ATOM 735 O O . LEU A 1 92 ? 19.061 15.276 -7.134 1.00 71.38 92 LEU A O 1
ATOM 739 N N . PHE A 1 93 ? 21.168 14.517 -7.013 1.00 68.00 93 PHE A N 1
ATOM 740 C CA . PHE A 1 93 ? 20.872 13.148 -7.407 1.00 68.00 93 PHE A CA 1
ATOM 741 C C . PHE A 1 93 ? 20.907 12.238 -6.185 1.00 68.00 93 PHE A C 1
ATOM 743 O O . PHE A 1 93 ? 21.919 12.139 -5.487 1.00 68.00 93 PHE A O 1
ATOM 750 N N . ARG A 1 94 ? 19.797 11.531 -5.957 1.00 65.56 94 ARG A N 1
ATOM 751 C CA . ARG A 1 94 ? 19.726 10.431 -4.999 1.00 65.56 94 ARG A CA 1
ATOM 752 C C . ARG A 1 94 ? 19.444 9.140 -5.766 1.00 65.56 94 ARG A C 1
ATOM 754 O O . ARG A 1 94 ? 18.358 9.035 -6.339 1.00 65.56 94 ARG A O 1
ATOM 761 N N . PRO A 1 95 ? 20.375 8.173 -5.807 1.00 62.03 95 PRO A N 1
ATOM 762 C CA . PRO A 1 95 ? 20.071 6.864 -6.359 1.00 62.03 95 PRO A CA 1
ATOM 763 C C . PRO A 1 95 ? 18.943 6.245 -5.531 1.00 62.03 95 PRO A C 1
ATOM 765 O O . PRO A 1 95 ? 18.933 6.328 -4.306 1.00 62.03 95 PRO A O 1
ATOM 768 N N . ILE A 1 96 ? 17.954 5.667 -6.199 1.00 58.69 96 ILE A N 1
ATOM 769 C CA . ILE A 1 96 ? 16.870 4.948 -5.543 1.00 58.69 96 ILE A CA 1
ATOM 770 C C . ILE A 1 96 ? 16.911 3.523 -6.073 1.00 58.69 96 ILE A C 1
ATOM 772 O O . ILE A 1 96 ? 16.740 3.306 -7.270 1.00 58.69 96 ILE A O 1
ATOM 776 N N . TYR A 1 97 ? 17.127 2.558 -5.182 1.00 59.03 97 TYR A N 1
ATOM 777 C CA . TYR A 1 97 ? 17.031 1.147 -5.536 1.00 59.03 97 TYR A CA 1
ATOM 778 C C . TYR A 1 97 ? 15.617 0.657 -5.215 1.00 59.03 97 TYR A C 1
ATOM 780 O O . TYR A 1 97 ? 15.225 0.671 -4.040 1.00 59.03 97 TYR A O 1
ATOM 788 N N . PRO A 1 98 ? 14.822 0.278 -6.227 1.00 57.44 98 PRO A N 1
ATOM 789 C CA . PRO A 1 98 ? 13.559 -0.392 -5.987 1.00 57.44 98 PRO A CA 1
ATOM 790 C C . PRO A 1 98 ? 13.825 -1.785 -5.418 1.00 57.44 98 PRO A C 1
ATOM 792 O O . PRO A 1 98 ? 14.665 -2.532 -5.912 1.00 57.44 98 PRO A O 1
ATOM 795 N N . VAL A 1 99 ? 13.090 -2.119 -4.369 1.00 62.78 99 VAL A N 1
ATOM 796 C CA . VAL A 1 99 ? 13.064 -3.423 -3.724 1.00 62.78 99 VAL A CA 1
ATOM 797 C C . VAL A 1 99 ? 11.630 -3.916 -3.813 1.00 62.78 99 VAL A C 1
ATOM 799 O O . VAL A 1 99 ? 10.729 -3.348 -3.187 1.00 62.78 99 VAL A O 1
ATOM 802 N N . ASN A 1 100 ? 11.415 -4.971 -4.592 1.00 62.84 100 ASN A N 1
ATOM 803 C CA . ASN A 1 100 ? 10.144 -5.682 -4.590 1.00 62.84 100 ASN A CA 1
ATOM 804 C C . ASN A 1 100 ? 10.017 -6.405 -3.249 1.00 62.84 100 ASN A C 1
ATOM 806 O O . ASN A 1 100 ? 10.889 -7.178 -2.857 1.00 62.84 100 ASN A O 1
ATOM 810 N N . THR A 1 101 ? 8.957 -6.111 -2.509 1.00 65.81 101 THR A N 1
ATOM 811 C CA . THR A 1 101 ? 8.648 -6.750 -1.229 1.00 65.81 101 THR A CA 1
ATOM 812 C C . THR A 1 101 ? 7.133 -6.879 -1.102 1.00 65.81 101 THR A C 1
ATOM 814 O O . THR A 1 101 ? 6.398 -6.452 -1.988 1.00 65.81 101 THR A O 1
ATOM 817 N N . PHE A 1 102 ? 6.635 -7.497 -0.041 1.00 69.56 102 PHE A N 1
ATOM 818 C CA . PHE A 1 102 ? 5.203 -7.633 0.192 1.00 69.56 102 PHE A CA 1
ATOM 819 C C . PHE A 1 102 ? 4.813 -6.976 1.516 1.00 69.56 102 PHE A C 1
ATOM 821 O O . PHE A 1 102 ? 5.657 -6.634 2.356 1.00 69.56 102 PHE A O 1
ATOM 828 N N . ALA A 1 103 ? 3.523 -6.713 1.665 1.00 70.50 103 ALA A N 1
ATOM 829 C CA . ALA A 1 103 ? 2.920 -6.243 2.898 1.00 70.50 103 ALA A CA 1
ATOM 830 C C . ALA A 1 103 ? 1.617 -7.005 3.149 1.00 70.50 103 ALA A C 1
ATOM 832 O O . ALA A 1 103 ? 0.854 -7.250 2.216 1.00 70.50 103 ALA A O 1
ATOM 833 N N . CYS A 1 104 ? 1.369 -7.339 4.413 1.00 73.12 104 CYS A N 1
ATOM 834 C CA . CYS A 1 104 ? 0.114 -7.926 4.872 1.00 73.12 104 CYS A CA 1
ATOM 835 C C . CYS A 1 104 ? -0.795 -6.822 5.416 1.00 73.12 104 CYS A C 1
ATOM 837 O O . CYS A 1 104 ? -0.319 -5.908 6.103 1.00 73.12 104 CYS A O 1
ATOM 839 N N . ARG A 1 105 ? -2.081 -6.868 5.059 1.00 75.81 105 ARG A N 1
ATOM 840 C CA . ARG A 1 105 ? -3.085 -5.905 5.515 1.00 75.81 105 ARG A CA 1
ATOM 841 C C . ARG A 1 105 ? -3.982 -6.521 6.581 1.00 75.81 105 ARG A C 1
ATOM 843 O O . ARG A 1 105 ? -4.897 -7.259 6.223 1.00 75.81 105 ARG A O 1
ATOM 850 N N . CYS A 1 106 ? -3.802 -6.085 7.833 1.00 74.94 106 CYS A N 1
ATOM 851 C CA . CYS A 1 106 ? -4.587 -6.598 8.952 1.00 74.94 106 CYS A CA 1
ATOM 852 C C . CYS A 1 106 ? -6.102 -6.383 8.809 1.00 74.94 106 CYS A C 1
ATOM 854 O O . CYS A 1 106 ? -6.519 -5.294 8.386 1.00 74.94 106 CYS A O 1
ATOM 856 N N . PRO A 1 107 ? -6.947 -7.370 9.183 1.00 74.19 107 PRO A N 1
ATOM 857 C CA . PRO A 1 107 ? -8.379 -7.169 9.283 1.00 74.19 107 PRO A CA 1
ATOM 858 C C . PRO A 1 107 ? -8.678 -6.124 10.359 1.00 74.19 107 PRO A C 1
ATOM 860 O O . PRO A 1 107 ? -7.882 -5.845 11.260 1.00 74.19 107 PRO A O 1
ATOM 863 N N . HIS A 1 108 ? -9.856 -5.513 10.263 1.00 77.69 108 HIS A N 1
ATOM 864 C CA . HIS A 1 108 ? -10.230 -4.430 11.160 1.00 77.69 108 HIS A CA 1
ATOM 865 C C . HIS A 1 108 ? -10.201 -4.883 12.631 1.00 77.69 108 HIS A C 1
ATOM 867 O O . HIS A 1 108 ? -10.832 -5.870 13.003 1.00 77.69 108 HIS A O 1
ATOM 873 N N . GLY A 1 109 ? -9.487 -4.133 13.475 1.00 73.25 109 GLY A N 1
ATOM 874 C CA . GLY A 1 109 ? -9.320 -4.452 14.896 1.00 73.25 109 GLY A CA 1
ATOM 875 C C . GLY A 1 109 ? -8.105 -5.322 15.231 1.00 73.25 109 GLY A C 1
ATOM 876 O O . GLY A 1 109 ? -7.886 -5.576 16.412 1.00 73.25 109 GLY A O 1
ATOM 877 N N . PHE A 1 110 ? -7.287 -5.705 14.247 1.00 74.44 110 PHE A N 1
ATOM 878 C CA . PHE A 1 110 ? -6.049 -6.460 14.453 1.00 74.44 110 PHE A CA 1
ATOM 879 C C . P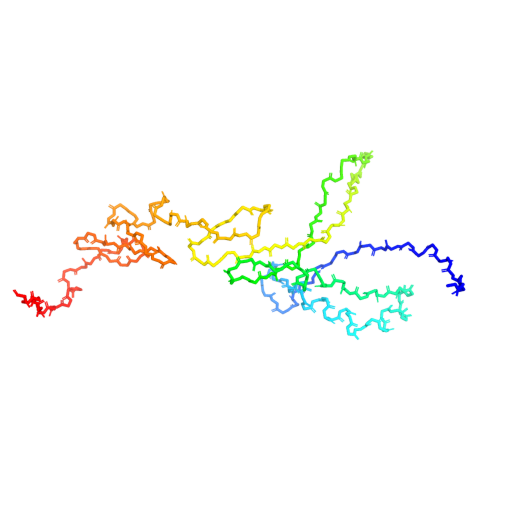HE A 1 110 ? -4.825 -5.696 13.926 1.00 74.44 110 PHE A C 1
ATOM 881 O O . PHE A 1 110 ? -4.923 -4.842 13.046 1.00 74.44 110 PHE A O 1
ATOM 888 N N . THR A 1 111 ? -3.667 -5.968 14.523 1.00 73.62 111 THR A N 1
ATOM 889 C CA . THR A 1 111 ? -2.338 -5.480 14.140 1.00 73.62 111 THR A CA 1
ATOM 890 C C . THR A 1 111 ? -1.321 -6.610 14.305 1.00 73.62 111 THR A C 1
ATOM 892 O O . THR A 1 111 ? -1.626 -7.643 14.899 1.00 73.62 111 THR A O 1
ATOM 895 N N . GLY A 1 112 ? -0.116 -6.436 13.770 1.00 70.06 112 GLY A N 1
ATOM 896 C CA . GLY A 1 112 ? 0.863 -7.512 13.659 1.00 70.06 112 GLY A CA 1
ATOM 897 C C . GLY A 1 112 ? 2.311 -7.045 13.628 1.00 70.06 112 GLY A C 1
ATOM 898 O O . GLY A 1 112 ? 2.612 -5.877 13.360 1.00 70.06 112 GLY A O 1
ATOM 899 N N . MET A 1 113 ? 3.239 -7.969 13.887 1.00 60.25 113 MET A N 1
ATOM 900 C CA . MET A 1 113 ? 4.673 -7.689 13.792 1.00 60.25 113 MET A CA 1
ATOM 901 C C . MET A 1 113 ? 5.152 -7.788 12.340 1.00 60.25 113 MET A C 1
ATOM 903 O O . MET A 1 113 ? 5.047 -8.833 11.700 1.00 60.25 113 MET A O 1
ATOM 907 N N . LYS A 1 114 ? 5.799 -6.723 11.848 1.00 54.84 114 LYS A N 1
ATOM 908 C CA . LYS A 1 114 ? 6.338 -6.617 10.474 1.00 54.84 114 LYS A CA 1
ATOM 909 C C . LYS A 1 114 ? 7.274 -7.768 10.062 1.00 54.84 114 LYS A C 1
ATOM 911 O O . LYS A 1 114 ? 7.454 -7.995 8.874 1.00 54.84 114 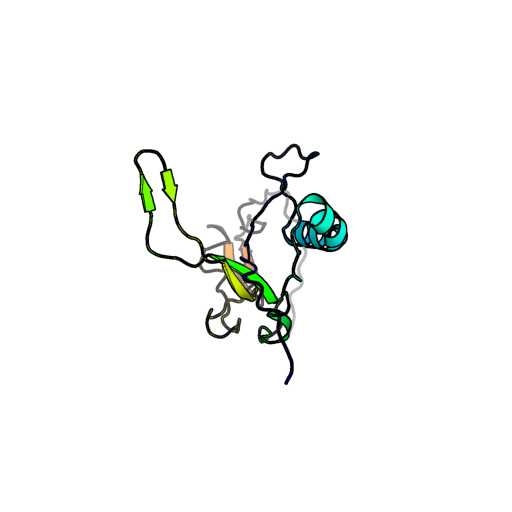LYS A O 1
ATOM 916 N N . HIS A 1 115 ? 7.877 -8.464 11.026 1.00 54.88 115 HIS A N 1
ATOM 917 C CA . HIS A 1 115 ? 8.834 -9.552 10.799 1.00 54.88 115 HIS A CA 1
ATOM 918 C C . HIS A 1 115 ? 8.205 -10.954 10.796 1.00 54.88 115 HIS A C 1
ATOM 920 O O . HIS A 1 115 ? 8.902 -11.906 10.462 1.00 54.88 115 HIS A O 1
ATOM 926 N N . LYS A 1 116 ? 6.930 -11.096 11.186 1.00 53.88 116 LYS A N 1
ATOM 927 C CA . LYS A 1 116 ? 6.271 -12.404 11.336 1.00 53.88 116 LYS A CA 1
ATOM 928 C C . LYS A 1 116 ? 5.052 -12.622 10.445 1.00 53.88 116 LYS A C 1
ATOM 930 O O . LYS A 1 116 ? 4.592 -13.749 10.367 1.00 53.88 116 LYS A O 1
ATOM 935 N N . TYR A 1 117 ? 4.559 -11.591 9.754 1.00 63.41 117 TYR A N 1
ATOM 936 C CA . TYR A 1 117 ? 3.396 -11.713 8.857 1.00 63.41 117 TYR A CA 1
ATOM 937 C C . TYR A 1 117 ? 2.140 -12.286 9.555 1.00 63.41 117 TYR A C 1
ATOM 939 O O . TYR A 1 117 ? 1.271 -12.868 8.909 1.00 63.41 117 TYR A O 1
ATOM 947 N N . GLU A 1 118 ? 2.069 -12.111 10.878 1.00 66.06 118 GLU A N 1
ATOM 948 C CA . GLU A 1 118 ? 0.992 -12.529 11.775 1.00 66.06 118 GLU A CA 1
ATOM 949 C C . GLU A 1 118 ? 0.281 -11.260 12.267 1.00 66.06 118 GLU A C 1
ATOM 951 O O . GLU A 1 118 ? 0.943 -10.381 12.828 1.00 66.06 118 GLU A O 1
ATOM 956 N N . CYS A 1 119 ? -1.037 -11.152 12.077 1.00 69.69 119 CYS A N 1
ATOM 957 C CA . CYS A 1 119 ? -1.870 -10.132 12.731 1.00 69.69 119 CYS A CA 1
ATOM 958 C C . CYS A 1 119 ? -2.612 -10.747 13.920 1.00 69.69 119 CYS A C 1
ATOM 960 O O . CYS A 1 119 ? -3.831 -10.898 13.937 1.00 69.69 119 CYS A O 1
ATOM 962 N N . ASP A 1 120 ? -1.829 -11.150 14.915 1.00 69.25 120 ASP A N 1
ATOM 963 C CA . ASP A 1 120 ? -2.269 -11.817 16.140 1.00 69.25 120 ASP A CA 1
ATOM 964 C C . ASP A 1 120 ? -2.544 -10.842 17.297 1.00 69.25 120 ASP A C 1
ATOM 966 O O . ASP A 1 120 ? -3.035 -11.234 18.356 1.00 69.25 120 ASP A O 1
ATOM 970 N N . THR A 1 121 ? -2.235 -9.558 17.112 1.00 71.25 121 THR A N 1
ATOM 971 C CA . THR A 1 121 ? -2.341 -8.556 18.166 1.00 71.25 121 THR A CA 1
ATOM 972 C C . THR A 1 121 ? -3.643 -7.776 18.012 1.00 71.25 121 THR A C 1
ATOM 974 O O . THR A 1 121 ? -3.819 -7.010 17.068 1.00 71.25 121 THR A O 1
ATOM 977 N N . GLU A 1 122 ? -4.571 -7.910 18.959 1.00 71.12 122 GLU A N 1
ATOM 978 C CA . GLU A 1 122 ? -5.787 -7.091 18.959 1.00 71.12 122 GLU A CA 1
ATOM 979 C C . GLU A 1 122 ? -5.476 -5.607 19.205 1.00 71.12 122 GLU A C 1
ATOM 981 O O . GLU A 1 122 ? -4.857 -5.224 20.204 1.00 71.12 122 GLU A O 1
ATOM 986 N N . VAL A 1 123 ? -5.994 -4.738 18.340 1.00 78.88 123 VAL A N 1
ATOM 987 C CA . VAL A 1 123 ? -5.915 -3.289 18.522 1.00 78.88 123 VAL A CA 1
ATOM 988 C C . VAL A 1 123 ? -6.950 -2.859 19.554 1.00 78.88 123 VAL A C 1
ATOM 990 O O . VAL A 1 123 ? -8.157 -3.041 19.379 1.00 78.88 123 VAL A O 1
ATOM 993 N N . ASN A 1 124 ? -6.498 -2.194 20.620 1.00 81.12 124 ASN A N 1
ATOM 994 C CA . ASN A 1 124 ? -7.411 -1.506 21.525 1.00 81.12 124 ASN A CA 1
ATOM 995 C C . ASN A 1 124 ? -7.953 -0.232 20.862 1.00 81.12 124 ASN A C 1
ATOM 997 O O . ASN A 1 124 ? -7.439 0.868 21.066 1.00 81.12 124 ASN A O 1
ATOM 1001 N N . LEU A 1 125 ? -9.033 -0.383 20.097 1.00 82.06 125 LEU A N 1
ATOM 1002 C CA . LEU A 1 125 ? -9.696 0.718 19.396 1.00 82.06 125 LEU A CA 1
ATOM 1003 C C . LEU A 1 125 ? -10.291 1.777 20.342 1.00 82.06 125 LEU A C 1
ATOM 1005 O O . LEU A 1 125 ? -10.620 2.869 19.894 1.00 82.06 125 LEU A O 1
ATOM 1009 N N . CYS A 1 126 ? -10.387 1.498 21.647 1.00 86.75 126 CYS A N 1
ATOM 1010 C CA . CYS A 1 126 ? -10.804 2.479 22.647 1.00 86.75 126 CYS A CA 1
ATOM 1011 C C . CYS A 1 126 ? -9.668 3.382 23.152 1.00 86.75 126 CYS A C 1
ATOM 1013 O O . CYS A 1 126 ? -9.955 4.369 23.827 1.00 86.75 126 CYS A O 1
ATOM 1015 N N . TYR A 1 127 ? -8.399 3.087 22.839 1.00 86.25 127 TYR A N 1
ATOM 1016 C CA . TYR A 1 127 ? -7.244 3.829 23.365 1.00 86.25 127 TYR A CA 1
ATOM 1017 C C . TYR A 1 127 ? -7.270 5.322 23.002 1.00 86.25 127 TYR A C 1
ATOM 1019 O O . TYR A 1 127 ? -6.958 6.172 23.830 1.00 86.25 127 TYR A O 1
ATOM 1027 N N . 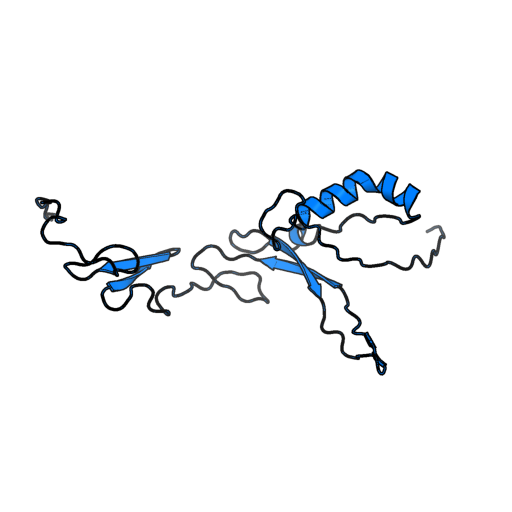SER A 1 128 ? -7.719 5.661 21.792 1.00 83.56 128 SER A N 1
ATOM 1028 C CA . SER A 1 128 ? -7.843 7.047 21.320 1.00 83.56 128 SER A CA 1
ATOM 1029 C C . SER A 1 128 ? -9.079 7.784 21.855 1.00 83.56 128 SER A C 1
ATOM 1031 O O . SER A 1 128 ? -9.354 8.900 21.423 1.00 83.56 128 SER A O 1
ATOM 1033 N N . SER A 1 129 ? -9.832 7.186 22.787 1.00 86.44 129 SER A N 1
ATOM 1034 C CA . SER A 1 129 ? -11.092 7.728 23.319 1.00 86.44 129 SER A CA 1
ATOM 1035 C C . SER A 1 129 ? -12.094 8.128 22.220 1.00 86.44 129 SER A C 1
ATOM 1037 O O . SER A 1 129 ? -12.590 9.258 22.199 1.00 86.44 129 SER A O 1
ATOM 1039 N N . PRO A 1 130 ? -12.448 7.208 21.301 1.00 85.88 130 PRO A N 1
ATOM 1040 C CA . PRO A 1 130 ? -13.231 7.541 20.113 1.00 85.88 130 PRO A CA 1
ATOM 1041 C C . PRO A 1 130 ? -14.693 7.901 20.408 1.00 85.88 130 PRO A C 1
ATOM 1043 O O . PRO A 1 130 ? -15.380 8.359 19.510 1.00 85.88 130 PRO A O 1
ATOM 1046 N N . CYS A 1 131 ? -15.194 7.693 21.630 1.00 87.62 131 CYS A N 1
ATOM 1047 C CA . CYS A 1 131 ? -16.596 7.926 22.006 1.00 87.62 131 CYS A CA 1
ATOM 1048 C C . CYS A 1 131 ? -16.876 9.324 22.579 1.00 87.62 131 CYS A C 1
ATOM 1050 O O . CYS A 1 131 ? -17.963 9.560 23.110 1.00 87.62 131 CYS A O 1
ATOM 1052 N N . GLY A 1 132 ? -15.904 10.238 22.478 1.00 84.81 132 GLY A N 1
ATOM 1053 C CA . GLY A 1 132 ? -16.011 11.600 22.994 1.00 84.81 132 GLY A CA 1
ATOM 1054 C C . GLY A 1 132 ? -16.192 11.662 24.518 1.00 84.81 132 GLY A C 1
ATOM 1055 O O . GLY A 1 132 ? -16.094 10.664 25.224 1.00 84.81 132 GLY A O 1
ATOM 1056 N N . LEU A 1 133 ? -16.479 12.857 25.044 1.00 85.94 133 LEU A N 1
ATOM 1057 C CA . LEU A 1 133 ? -16.665 13.077 26.490 1.00 85.94 133 LEU A CA 1
ATOM 1058 C C . LEU A 1 133 ? -17.998 12.529 27.033 1.00 85.94 133 LEU A C 1
ATOM 1060 O O . LEU A 1 133 ? -18.151 12.342 28.241 1.00 85.94 133 LEU A O 1
ATOM 1064 N N . ASN A 1 134 ? -18.969 12.289 26.146 1.00 87.75 134 ASN A N 1
ATOM 1065 C CA . ASN A 1 134 ? -20.335 11.896 26.503 1.00 87.75 134 ASN A CA 1
ATOM 1066 C C . ASN A 1 134 ? -20.624 10.421 26.212 1.00 87.75 134 ASN A C 1
ATOM 1068 O O . ASN A 1 134 ? -21.787 10.023 26.191 1.00 87.75 134 ASN A O 1
ATOM 1072 N N . GLY A 1 135 ? -19.591 9.609 25.986 1.00 88.50 135 GLY A N 1
ATOM 1073 C CA . GLY A 1 135 ? -19.739 8.183 25.749 1.00 88.50 135 GLY A CA 1
ATOM 1074 C C . GLY A 1 135 ? -18.625 7.367 26.389 1.00 88.50 135 GLY A C 1
ATOM 1075 O O . GLY A 1 135 ? -17.476 7.793 26.453 1.00 88.50 135 GLY A O 1
ATOM 1076 N N . THR A 1 136 ? -18.969 6.167 26.842 1.00 89.44 136 THR A N 1
ATOM 1077 C CA . THR A 1 136 ? -18.006 5.169 27.307 1.00 89.44 136 THR A CA 1
ATOM 1078 C C . THR A 1 136 ? -17.696 4.219 26.158 1.00 89.44 136 THR A C 1
ATOM 1080 O O . THR A 1 136 ? -18.605 3.643 25.556 1.00 89.44 136 THR A O 1
ATOM 1083 N N . CYS A 1 137 ? -16.413 4.059 25.836 1.00 90.44 137 CYS A N 1
ATOM 1084 C CA . CYS A 1 137 ? -15.986 3.114 24.812 1.00 90.44 137 CYS A CA 1
ATOM 1085 C C . CYS A 1 137 ? -15.950 1.690 25.364 1.00 90.44 137 CYS A C 1
ATOM 1087 O O . CYS A 1 137 ? -15.321 1.432 26.389 1.00 90.44 137 CYS A O 1
ATOM 1089 N N . MET A 1 138 ? -16.593 0.766 24.656 1.00 88.75 138 MET A N 1
ATOM 1090 C CA . MET A 1 138 ? -16.517 -0.667 24.901 1.00 88.75 138 MET A CA 1
ATOM 1091 C C . MET A 1 138 ? -15.863 -1.367 23.717 1.00 88.75 138 MET A C 1
ATOM 1093 O O . MET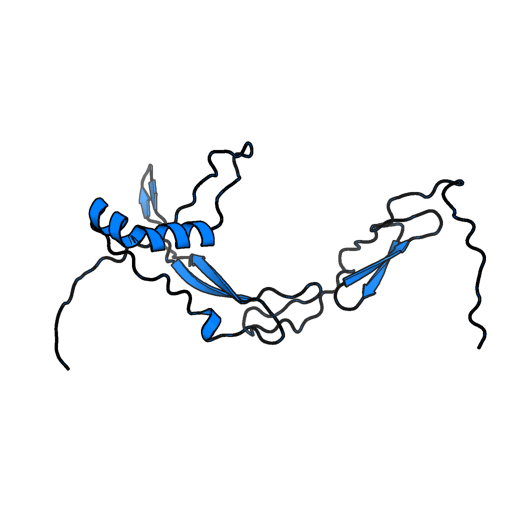 A 1 138 ? -16.282 -1.196 22.568 1.00 88.75 138 MET A O 1
ATOM 1097 N N . ARG A 1 139 ? -14.846 -2.184 24.004 1.00 82.88 139 ARG A N 1
ATOM 1098 C CA . ARG A 1 139 ? -14.225 -3.061 23.006 1.00 82.88 139 ARG A CA 1
ATOM 1099 C C . ARG A 1 139 ? -15.231 -4.114 22.539 1.00 82.88 139 ARG A C 1
ATOM 1101 O O . ARG A 1 139 ? -16.028 -4.608 23.334 1.00 82.88 139 ARG A O 1
ATOM 1108 N N . LYS A 1 140 ? -15.178 -4.454 21.254 1.00 81.25 140 LYS A N 1
ATOM 1109 C CA . LYS A 1 140 ? -15.938 -5.542 20.637 1.00 81.25 140 LYS A CA 1
ATOM 1110 C C . LYS A 1 140 ? -14.997 -6.328 19.722 1.00 81.25 140 LYS A C 1
ATOM 1112 O O . LYS A 1 140 ? -14.034 -5.765 19.210 1.00 81.25 140 LYS A O 1
ATOM 1117 N N . GLU A 1 141 ? -15.273 -7.603 19.495 1.00 73.38 141 GLU A N 1
ATOM 1118 C CA . GLU A 1 141 ? -14.556 -8.385 18.485 1.00 73.38 141 GLU A CA 1
ATOM 1119 C C . GLU A 1 141 ? -14.598 -7.661 17.123 1.00 73.38 141 GLU A C 1
ATOM 1121 O O . GLU A 1 141 ? -15.666 -7.233 16.669 1.00 73.38 141 GLU A O 1
ATOM 1126 N N . GLY A 1 142 ? -13.421 -7.419 16.537 1.00 70.38 142 GLY A N 1
ATOM 1127 C CA . GLY A 1 142 ? -13.257 -6.670 15.287 1.00 70.38 142 GLY A CA 1
ATOM 1128 C C . GLY A 1 142 ? -13.631 -5.179 15.341 1.00 70.38 142 GLY A C 1
ATOM 1129 O O . GLY A 1 142 ? -13.772 -4.552 14.289 1.00 70.38 142 GLY A O 1
ATOM 1130 N N . GLY A 1 143 ? -13.833 -4.566 16.518 1.00 81.50 143 GLY A N 1
ATOM 1131 C CA . GLY A 1 143 ? -14.327 -3.187 16.581 1.00 81.50 143 GLY A CA 1
ATOM 1132 C C . GLY A 1 143 ? -14.487 -2.559 17.970 1.00 81.50 143 GLY A C 1
ATOM 1133 O O . GLY A 1 143 ? -13.951 -3.002 18.982 1.00 81.50 143 GLY A O 1
ATOM 1134 N N . TYR A 1 144 ? -15.262 -1.477 18.020 1.00 87.12 144 TYR A N 1
ATOM 1135 C CA . TYR A 1 144 ? -15.695 -0.853 19.269 1.00 87.12 144 TYR A CA 1
ATOM 1136 C C . TYR A 1 144 ? -17.133 -0.335 19.159 1.00 87.12 144 TYR A C 1
ATOM 1138 O O . TYR A 1 144 ? -17.654 -0.041 18.073 1.00 87.12 144 TYR A O 1
ATOM 1146 N N . THR A 1 145 ? -17.776 -0.207 20.313 1.00 87.38 145 THR A N 1
ATOM 1147 C CA . THR A 1 145 ? -19.100 0.392 20.465 1.00 87.38 145 THR A CA 1
ATOM 1148 C C . THR A 1 145 ? -19.031 1.494 21.511 1.00 87.38 145 THR A C 1
ATOM 1150 O O . THR A 1 145 ? -18.372 1.349 22.535 1.00 87.38 145 THR A O 1
ATOM 1153 N N . CYS A 1 146 ? -19.729 2.597 21.254 1.00 90.31 146 CYS A N 1
ATOM 1154 C CA . CYS A 1 146 ? -19.890 3.677 22.216 1.00 90.31 146 CYS A CA 1
ATOM 1155 C C . CYS A 1 146 ? -21.224 3.530 22.941 1.00 90.31 146 CYS A C 1
ATOM 1157 O O . CYS A 1 146 ? -22.266 3.473 22.289 1.00 90.31 146 CYS A O 1
ATOM 1159 N N . ILE A 1 147 ? -21.186 3.501 24.271 1.00 90.62 147 ILE A N 1
ATOM 1160 C CA . ILE A 1 147 ? -22.373 3.677 25.109 1.00 90.62 147 ILE A CA 1
ATOM 1161 C C . ILE A 1 147 ? -22.485 5.162 25.425 1.00 90.62 147 ILE A C 1
ATOM 1163 O O . ILE A 1 147 ? -21.672 5.694 26.179 1.00 90.62 147 ILE A O 1
ATOM 1167 N N . CYS A 1 148 ? -23.469 5.834 24.836 1.00 89.06 148 CYS A N 1
ATOM 1168 C CA . CYS A 1 148 ? -23.693 7.255 25.073 1.00 89.06 148 CYS A CA 1
ATOM 1169 C C . CYS A 1 148 ? -24.407 7.492 26.408 1.00 89.06 148 CYS A C 1
ATOM 1171 O O . CYS A 1 148 ? -25.259 6.704 26.819 1.00 89.06 148 CYS A O 1
ATOM 1173 N N . ARG A 1 149 ? -24.061 8.594 27.079 1.00 88.12 149 ARG A N 1
ATOM 1174 C CA . ARG A 1 149 ? -24.789 9.091 28.252 1.00 88.12 149 ARG A CA 1
ATOM 1175 C C . ARG A 1 149 ? -26.212 9.484 27.863 1.00 88.12 149 ARG A C 1
ATOM 1177 O O . ARG A 1 149 ? -26.483 9.804 26.705 1.00 88.12 149 ARG A O 1
ATOM 1184 N N . GLU A 1 150 ? -27.103 9.487 28.848 1.00 85.81 150 GLU A N 1
ATOM 1185 C CA . GLU A 1 150 ? -28.497 9.881 28.656 1.00 85.81 150 GLU A CA 1
ATOM 1186 C C . GLU A 1 150 ? -28.590 11.255 27.970 1.00 85.81 150 GLU A C 1
ATOM 1188 O O . GLU A 1 150 ? -27.872 12.196 28.315 1.00 85.81 150 GLU A O 1
ATOM 1193 N N . GLY A 1 151 ? -29.435 11.346 26.942 1.00 84.69 151 GLY A N 1
ATOM 1194 C CA . GLY A 1 151 ? -29.559 12.548 26.120 1.00 84.69 151 GLY A CA 1
ATOM 1195 C C . GLY A 1 151 ? -28.509 12.695 25.012 1.00 84.69 151 GLY A C 1
ATOM 1196 O O . GLY A 1 151 ? -28.490 13.740 24.366 1.00 84.69 151 GLY A O 1
ATOM 1197 N N . PHE A 1 152 ? -27.663 11.691 24.746 1.00 85.94 152 PHE A N 1
ATOM 1198 C CA . PHE A 1 152 ? -26.707 11.692 23.628 1.00 85.94 152 PHE A CA 1
ATOM 1199 C C . PHE A 1 152 ? -26.827 10.442 22.743 1.00 85.94 152 PHE A C 1
ATOM 1201 O O . PHE A 1 152 ? -27.181 9.365 23.212 1.00 85.94 152 PHE A O 1
ATOM 1208 N N . THR A 1 153 ? -26.514 10.576 21.451 1.00 85.12 153 THR A N 1
ATOM 1209 C CA . THR A 1 153 ? -26.558 9.487 20.462 1.00 85.12 153 THR A CA 1
ATOM 1210 C C . THR A 1 153 ? -25.479 9.626 19.376 1.00 85.12 153 THR A C 1
ATOM 1212 O O . THR A 1 153 ? -24.724 10.603 19.326 1.00 85.12 153 THR A O 1
ATOM 1215 N N . GLY A 1 154 ? -25.416 8.624 18.495 1.00 80.94 154 GLY A N 1
ATOM 1216 C CA . GLY A 1 154 ? -24.445 8.485 17.411 1.00 80.94 154 GLY A CA 1
ATOM 1217 C C . GLY A 1 154 ? -23.109 7.894 17.870 1.00 80.94 154 GLY A C 1
ATOM 1218 O O . GLY A 1 154 ? -22.804 7.837 19.055 1.00 80.94 154 GLY A O 1
ATOM 1219 N N . LYS A 1 155 ? -22.269 7.468 16.925 1.00 82.00 155 LYS A N 1
ATOM 1220 C CA . LYS A 1 155 ? -20.830 7.250 17.156 1.00 82.00 155 LYS A CA 1
ATOM 1221 C C . LYS A 1 155 ? -20.140 8.492 16.581 1.00 82.00 155 LYS A C 1
ATOM 1223 O O . LYS A 1 155 ? -20.217 8.636 15.362 1.00 82.00 155 LYS A O 1
ATOM 1228 N N . PRO A 1 156 ? -19.592 9.434 17.380 1.00 86.06 156 PRO A N 1
ATOM 1229 C CA . PRO A 1 156 ? -18.993 9.287 18.718 1.00 86.06 156 PRO A CA 1
ATOM 1230 C C . PRO A 1 156 ? -19.751 9.977 19.887 1.00 86.06 156 PRO A C 1
ATOM 1232 O O . PRO A 1 156 ? -19.164 10.742 20.645 1.00 86.06 156 PRO A O 1
ATOM 1235 N N . CYS A 1 157 ? -21.056 9.748 20.054 1.00 86.31 157 CYS A N 1
ATOM 1236 C CA . CYS A 1 157 ? -21.883 10.314 21.138 1.00 86.31 157 CYS A CA 1
ATOM 1237 C C . CYS A 1 157 ? -21.904 11.853 21.224 1.00 86.31 157 CYS A C 1
ATOM 1239 O O . CYS A 1 157 ? -22.058 12.435 22.299 1.00 86.31 157 CYS A O 1
ATOM 1241 N N . THR A 1 158 ? -21.754 12.540 20.092 1.00 87.69 158 THR A N 1
ATOM 1242 C CA . THR A 1 158 ? -21.742 14.011 20.020 1.00 87.69 158 THR A CA 1
ATOM 1243 C C . THR A 1 158 ? -23.114 14.620 19.751 1.00 87.69 158 THR A C 1
ATOM 1245 O O . THR A 1 158 ? -23.290 15.828 19.915 1.00 87.69 158 THR A O 1
ATOM 1248 N N . VAL A 1 159 ? -24.103 13.812 19.368 1.00 87.19 159 VAL A N 1
ATOM 1249 C CA . VAL A 1 159 ? -25.440 14.296 19.014 1.00 87.19 159 VAL A CA 1
ATOM 1250 C C . VAL A 1 159 ? -26.309 14.345 20.266 1.00 87.19 159 VAL A C 1
ATOM 1252 O O . VAL A 1 159 ? -26.582 13.303 20.850 1.00 87.19 159 VAL A O 1
ATOM 1255 N N . LYS A 1 160 ? -26.762 15.534 20.679 1.00 84.06 160 LYS A N 1
ATOM 1256 C CA . LYS A 1 160 ? -27.728 15.689 21.780 1.00 84.06 160 LYS A CA 1
ATOM 1257 C C . LYS A 1 160 ? -29.138 15.332 21.310 1.00 84.06 160 LYS A C 1
ATOM 1259 O O . LYS A 1 160 ? -29.631 15.933 20.357 1.00 84.06 160 LYS A O 1
ATOM 1264 N N . LEU A 1 161 ? -29.791 14.406 22.001 1.00 78.19 161 LEU A N 1
ATOM 1265 C CA . LEU A 1 161 ? -31.202 14.086 21.813 1.00 78.19 161 LEU A CA 1
ATOM 1266 C C . LEU A 1 161 ? -32.048 15.229 22.375 1.00 78.19 161 LEU A C 1
ATOM 1268 O O . LEU A 1 161 ? -31.885 15.631 23.529 1.00 78.19 161 LEU A O 1
ATOM 1272 N N . ARG A 1 162 ? -32.942 15.780 21.552 1.00 77.19 162 ARG A N 1
ATOM 1273 C CA . ARG A 1 162 ? -33.921 16.766 22.016 1.00 77.19 162 ARG A CA 1
ATOM 1274 C C . ARG A 1 162 ? -35.124 16.040 22.608 1.00 77.19 162 ARG A C 1
ATOM 1276 O O . ARG A 1 162 ? -35.382 14.883 22.302 1.00 77.19 162 ARG A O 1
ATOM 1283 N N . GLN A 1 163 ? -35.886 16.733 23.448 1.00 59.94 163 GLN A N 1
ATOM 1284 C CA . GLN A 1 163 ? -36.994 16.181 24.243 1.00 59.94 163 GLN A CA 1
ATOM 1285 C C . GLN A 1 163 ? -38.163 15.588 23.419 1.00 59.94 163 GLN A C 1
ATOM 1287 O O . GLN A 1 163 ? -39.098 15.036 23.990 1.00 59.94 163 GLN A O 1
ATOM 1292 N N . PHE A 1 164 ? -38.087 15.654 22.086 1.00 61.19 164 PHE A N 1
ATOM 1293 C CA . PHE A 1 164 ? -39.032 15.061 21.138 1.00 61.19 164 PHE A CA 1
ATOM 1294 C C . PHE A 1 164 ? -38.468 13.848 20.366 1.00 61.19 164 PHE A C 1
ATOM 1296 O O . PHE A 1 164 ? -39.224 13.199 19.654 1.00 61.19 164 PHE A O 1
ATOM 1303 N N . ASP A 1 165 ? -37.181 13.510 20.537 1.00 58.19 165 ASP A N 1
ATOM 1304 C CA . ASP A 1 165 ? -36.495 12.393 19.858 1.00 58.19 165 ASP A CA 1
ATOM 1305 C C . ASP A 1 165 ? -36.433 11.110 20.707 1.00 58.19 165 ASP A C 1
ATOM 1307 O O . ASP A 1 165 ? -35.723 10.172 20.353 1.00 58.19 165 ASP A O 1
ATOM 1311 N N . PHE A 1 166 ? -37.147 11.042 21.836 1.00 54.62 166 PHE A N 1
ATOM 1312 C CA . PHE A 1 166 ? -37.353 9.781 22.548 1.00 54.62 166 PHE A CA 1
ATOM 1313 C C . PHE A 1 166 ? -38.480 9.007 21.853 1.00 54.62 166 PHE A C 1
ATOM 1315 O O . PHE A 1 166 ? -39.653 9.320 22.084 1.00 54.62 166 PHE A O 1
ATOM 1322 N N . PRO A 1 167 ? -38.200 7.969 21.041 1.00 50.09 167 PRO A N 1
ATOM 1323 C CA . PRO A 1 167 ? -39.206 6.948 20.818 1.00 50.09 167 PRO A CA 1
ATOM 1324 C C . PRO A 1 167 ? -39.591 6.409 22.197 1.00 50.09 167 PRO A C 1
ATOM 1326 O O . PRO A 1 167 ? -38.739 5.943 22.955 1.00 50.09 167 PRO A O 1
ATOM 1329 N N . ARG A 1 168 ? -40.872 6.537 22.555 1.00 50.12 168 ARG A N 1
ATOM 1330 C CA . ARG A 1 168 ? -41.460 5.900 23.738 1.00 50.12 168 ARG A CA 1
ATOM 1331 C C . ARG A 1 168 ? -41.365 4.382 23.563 1.00 50.12 168 ARG A C 1
ATOM 1333 O O . ARG A 1 168 ? -42.332 3.739 23.165 1.00 50.12 168 ARG A O 1
ATOM 1340 N N . PHE A 1 169 ? -40.192 3.809 23.803 1.00 47.62 169 PHE A N 1
ATOM 1341 C CA . PHE A 1 169 ? -40.018 2.368 23.850 1.00 47.62 169 PHE A CA 1
ATOM 1342 C C . PHE A 1 169 ? -40.506 1.877 25.209 1.00 47.62 169 PHE A C 1
ATOM 1344 O O . PHE A 1 169 ? -39.882 2.102 26.245 1.00 47.62 169 PHE A O 1
ATOM 1351 N N . TYR A 1 170 ? -41.661 1.220 25.190 1.00 38.22 170 TYR A N 1
ATOM 1352 C CA . TYR A 1 170 ? -42.128 0.392 26.288 1.00 38.22 170 TYR A CA 1
ATOM 1353 C C . TYR A 1 170 ? -41.271 -0.894 26.350 1.00 38.22 170 TYR A C 1
ATOM 1355 O O . TYR A 1 170 ? -41.207 -1.648 25.387 1.00 38.22 170 TYR A O 1
ATOM 1363 N N . ILE A 1 171 ? -40.571 -1.037 27.480 1.00 42.09 171 ILE A N 1
ATOM 1364 C CA . ILE A 1 171 ? -40.033 -2.196 28.233 1.00 42.09 171 ILE A CA 1
ATOM 1365 C C . ILE A 1 171 ? -40.134 -3.616 27.616 1.00 42.09 171 ILE A C 1
ATOM 1367 O O . ILE A 1 171 ? -41.202 -4.031 27.185 1.00 42.09 171 ILE A O 1
ATOM 1371 N N . VAL A 1 172 ? -39.100 -4.448 27.835 1.00 35.06 172 VAL A N 1
ATOM 1372 C CA . VAL A 1 172 ? -39.302 -5.797 28.426 1.00 35.06 172 VAL A CA 1
ATOM 1373 C C . VAL A 1 172 ? -38.173 -6.132 29.418 1.00 35.06 172 VAL A C 1
ATOM 1375 O O . VAL A 1 172 ? -37.005 -6.071 29.033 1.00 35.06 172 VAL A O 1
ATOM 1378 N N . PRO A 1 173 ? -38.474 -6.482 30.686 1.00 41.62 173 PRO A N 1
ATOM 1379 C CA . PRO A 1 173 ? -37.499 -7.110 31.565 1.00 41.62 173 PRO A CA 1
ATOM 1380 C C . PRO A 1 173 ? -37.328 -8.566 31.121 1.00 41.62 173 PRO A C 1
ATOM 1382 O O . PRO A 1 173 ? -38.315 -9.278 30.943 1.00 41.62 173 PRO A O 1
ATOM 1385 N N . TYR A 1 174 ? -36.088 -9.026 30.967 1.00 32.03 174 TYR A N 1
ATOM 1386 C CA . TYR A 1 174 ? -35.818 -10.460 30.940 1.00 32.03 174 TYR A CA 1
ATOM 1387 C C . TYR A 1 174 ? -36.091 -11.008 32.344 1.00 32.03 174 TYR A C 1
ATOM 1389 O O . TYR A 1 174 ? -35.334 -10.749 33.278 1.00 32.03 174 TYR A O 1
ATOM 1397 N N . SER A 1 175 ? -37.203 -11.719 32.497 1.00 45.03 175 SER A N 1
ATOM 1398 C CA . SER A 1 175 ? -37.456 -12.601 33.632 1.00 45.03 175 SER A CA 1
ATOM 1399 C C . SER A 1 175 ? -36.587 -13.848 33.494 1.00 45.03 175 SER A C 1
ATOM 1401 O O . SER A 1 175 ? -36.675 -14.534 32.474 1.00 45.03 175 SER A O 1
ATOM 1403 N N . ASN A 1 176 ? -35.787 -14.128 34.519 1.00 43.06 176 ASN A N 1
ATOM 1404 C CA . ASN A 1 176 ? -35.253 -15.454 34.810 1.00 43.06 176 ASN A CA 1
ATOM 1405 C C . ASN A 1 176 ? -35.801 -15.872 36.173 1.00 43.06 176 ASN A C 1
ATOM 1407 O O . ASN A 1 176 ? -35.799 -14.995 37.069 1.00 43.06 176 ASN A O 1
#

Foldseek 3Di:
DDDDDDDPPVDDDDDDWAADPPDPDPPHIDDPVVVLVVCVVCQVVCCVPVVDHDDPDPQCQCVPDPQPDDWDKAWDWDWDQDDDWDDDPPDIDDDTDTDTDIDTDDQQQFDDDPVRSYRPHGDPPCPVVFLPPQWDWDDDVSGIDTDGHPQFDDGSRPHGHDPPNDPPDDDDDPDD

Secondary structure (DSSP, 8-state):
------------------B-TT-SSTT-B--HHHHHHHHHHTHHHHHHHH---------TTTTTSPPBSS--EEEEEEE------EEETTEEE----EEEEEEE-PPTTEEEETTTTEEEEE--TTTT-TT-TTEEEEEETTEEEEEEPTTEESTTS-EEPPTT------------